Protein AF-A0A2R8VH94-F1 (afdb_monomer_lite)

Secondary structure (DSSP, 8-state):
-HHHHHHHHHHHHHHHSTT-HHHHHHHHHHHHHHHHHHHHHHHH-TTTTS--SS-HHHHHHHHHHHHHHHHHHHHHHHH-SS--HHHHHHHHHHHHHHHHHHHHHHHHHHHTGGGGTT-HHHHHHHHHHHHHHHHHHHHHHHHHHHHTT------TT-----

Structure (mmCIF, N/CA/C/O backbone):
data_AF-A0A2R8VH94-F1
#
_entry.id   AF-A0A2R8VH94-F1
#
loop_
_atom_site.group_PDB
_atom_site.id
_atom_site.type_symbol
_atom_site.label_atom_id
_atom_site.label_alt_id
_atom_site.label_comp_id
_atom_site.label_asym_id
_atom_site.label_entity_id
_atom_site.label_seq_id
_atom_site.pdbx_PDB_ins_code
_atom_site.Cartn_x
_atom_site.Cartn_y
_atom_site.Cartn_z
_atom_site.occupancy
_atom_site.B_iso_or_equiv
_atom_site.auth_seq_id
_atom_site.auth_comp_id
_atom_site.auth_asym_id
_atom_site.auth_atom_id
_atom_site.pdbx_PDB_model_num
ATOM 1 N N . MET A 1 1 ? -1.862 3.699 0.140 1.00 64.31 1 MET A N 1
ATOM 2 C CA . MET A 1 1 ? -2.523 4.429 1.275 1.00 64.31 1 MET A CA 1
ATOM 3 C C . MET A 1 1 ? -3.912 4.938 0.944 1.00 64.31 1 MET A C 1
ATOM 5 O O . MET A 1 1 ? -4.771 4.943 1.822 1.00 64.31 1 MET A O 1
ATOM 9 N N . ILE A 1 2 ? -4.147 5.344 -0.307 1.00 67.62 2 ILE A N 1
ATOM 10 C CA . ILE A 1 2 ? -5.454 5.821 -0.770 1.00 67.62 2 ILE A CA 1
ATOM 11 C C . ILE A 1 2 ? -6.579 4.815 -0.502 1.00 67.62 2 ILE A C 1
ATOM 13 O O . ILE A 1 2 ? -7.648 5.184 -0.037 1.00 67.62 2 ILE A O 1
ATOM 17 N N . HIS A 1 3 ? -6.281 3.528 -0.655 1.00 62.78 3 HIS A N 1
ATOM 18 C CA . HIS A 1 3 ? -7.122 2.383 -0.310 1.00 62.78 3 HIS A CA 1
ATOM 19 C C . HIS A 1 3 ? -7.639 2.403 1.123 1.00 62.78 3 HIS A C 1
ATOM 21 O O . HIS A 1 3 ? -8.842 2.480 1.362 1.00 62.78 3 HIS A O 1
ATOM 27 N N . PHE A 1 4 ? -6.721 2.423 2.088 1.00 62.00 4 PHE A N 1
ATOM 28 C CA . PHE A 1 4 ? -7.064 2.565 3.500 1.00 62.00 4 PHE A CA 1
ATOM 29 C C . PHE A 1 4 ? -7.871 3.846 3.755 1.00 62.00 4 PHE A C 1
ATOM 31 O O . PHE A 1 4 ? -8.809 3.849 4.558 1.00 62.00 4 PHE A O 1
ATOM 38 N N . CYS A 1 5 ? -7.558 4.909 3.007 1.00 67.25 5 CYS A N 1
ATOM 39 C CA . CYS A 1 5 ? -8.254 6.180 3.109 1.00 67.25 5 CYS A CA 1
ATOM 40 C C . CYS A 1 5 ? -9.709 6.124 2.706 1.00 67.25 5 CYS A C 1
ATOM 42 O O . CYS A 1 5 ? -10.565 6.609 3.450 1.00 67.25 5 CYS A O 1
ATOM 44 N N . LEU A 1 6 ? -9.994 5.464 1.593 1.00 65.69 6 LEU A N 1
ATOM 45 C CA . LEU A 1 6 ? -11.350 5.244 1.124 1.00 65.69 6 LEU A CA 1
ATOM 46 C C . LEU A 1 6 ? -12.162 4.434 2.138 1.00 65.69 6 LEU A C 1
ATOM 48 O O . LEU A 1 6 ? -13.246 4.872 2.517 1.00 65.69 6 LEU A O 1
ATOM 52 N N . VAL A 1 7 ? -11.620 3.323 2.654 1.00 64.38 7 VAL A N 1
ATOM 53 C CA . VAL A 1 7 ? -12.341 2.449 3.601 1.00 64.38 7 VAL A CA 1
ATOM 54 C C . VAL A 1 7 ? -12.702 3.182 4.891 1.00 64.38 7 VAL A C 1
ATOM 56 O O . VAL A 1 7 ? -13.846 3.140 5.340 1.00 64.38 7 VAL A O 1
ATOM 59 N N . HIS A 1 8 ? -11.749 3.880 5.502 1.00 65.94 8 HIS A N 1
ATOM 60 C CA . HIS A 1 8 ? -12.011 4.547 6.776 1.00 65.94 8 HIS A CA 1
ATOM 61 C C . HIS A 1 8 ? -12.855 5.812 6.603 1.00 65.94 8 HIS A C 1
ATOM 63 O O . HIS A 1 8 ? -13.680 6.110 7.461 1.00 65.94 8 HIS A O 1
ATOM 69 N N . THR A 1 9 ? -12.656 6.571 5.518 1.00 68.00 9 THR A N 1
ATOM 70 C CA . THR A 1 9 ? -13.481 7.755 5.237 1.00 68.00 9 THR A CA 1
ATOM 71 C C . THR A 1 9 ? -14.922 7.315 5.033 1.00 68.00 9 THR A C 1
ATOM 73 O O . THR A 1 9 ? -15.819 7.906 5.626 1.00 68.00 9 THR A O 1
ATOM 76 N N . ALA A 1 10 ? -15.139 6.206 4.320 1.00 65.62 10 ALA A N 1
ATOM 77 C CA . ALA A 1 10 ? -16.444 5.578 4.186 1.00 65.62 10 ALA A CA 1
ATOM 78 C C . ALA A 1 10 ? -17.029 5.129 5.533 1.00 65.62 10 ALA A C 1
ATOM 80 O O . ALA A 1 10 ? -18.187 5.421 5.822 1.00 65.62 10 ALA A O 1
ATOM 81 N N . TYR A 1 11 ? -16.226 4.490 6.390 1.00 65.25 11 TYR A N 1
ATOM 82 C CA . TYR A 1 11 ? -16.642 4.088 7.738 1.00 65.25 11 TYR A CA 1
ATOM 83 C C . TYR A 1 11 ? -17.006 5.289 8.632 1.00 65.25 11 TYR A C 1
ATOM 85 O O . TYR A 1 11 ? -17.962 5.248 9.403 1.00 65.25 11 TYR A O 1
ATOM 93 N N . ARG A 1 12 ? -16.289 6.409 8.521 1.00 65.88 12 ARG A N 1
ATOM 94 C CA . ARG A 1 12 ? -16.625 7.623 9.275 1.00 65.88 12 ARG A CA 1
ATOM 95 C C . ARG A 1 12 ? -17.828 8.351 8.726 1.00 65.88 12 ARG A C 1
ATOM 97 O O . ARG A 1 12 ? -18.656 8.784 9.516 1.00 65.88 12 ARG A O 1
ATOM 104 N N . LEU A 1 13 ? -17.934 8.470 7.405 1.00 63.94 13 LEU A N 1
ATOM 105 C CA . LEU A 1 13 ? -19.140 8.964 6.747 1.00 63.94 13 LEU A CA 1
ATOM 106 C C . LEU A 1 13 ? -20.344 8.147 7.221 1.00 63.94 13 LEU A C 1
ATOM 108 O O . LEU A 1 13 ? -21.362 8.721 7.576 1.00 63.94 13 LEU A O 1
ATOM 112 N N . HIS A 1 14 ? -20.189 6.828 7.332 1.00 59.53 14 HIS A N 1
ATOM 113 C CA . HIS A 1 14 ? -21.196 5.931 7.886 1.00 59.53 14 HIS A CA 1
ATOM 114 C C . HIS A 1 14 ? -21.530 6.219 9.361 1.00 59.53 14 HIS A C 1
ATOM 116 O O . HIS A 1 14 ? -22.697 6.183 9.730 1.00 59.53 14 HIS A O 1
ATOM 122 N N . CYS A 1 15 ? -20.550 6.543 10.211 1.00 61.25 15 CYS A N 1
ATOM 123 C CA . CYS A 1 15 ? -20.819 6.900 11.610 1.00 61.25 15 CYS A CA 1
ATOM 124 C C . CYS A 1 15 ? -21.376 8.320 11.821 1.00 61.25 15 CYS A C 1
ATOM 126 O O . CYS A 1 15 ? -22.048 8.551 12.822 1.00 61.25 15 CYS A O 1
ATOM 128 N N . TRP A 1 16 ? -21.079 9.273 10.933 1.00 58.44 16 TRP A N 1
ATOM 129 C CA . TRP A 1 16 ? -21.486 10.679 11.073 1.00 58.44 16 TRP A CA 1
ATOM 130 C C . TRP A 1 16 ? -22.775 11.034 10.318 1.00 58.44 16 TRP A C 1
ATOM 132 O O . TRP A 1 16 ? -23.427 12.003 10.699 1.00 58.44 16 TRP A O 1
ATOM 142 N N . LEU A 1 17 ? -23.167 10.289 9.275 1.00 51.12 17 LEU A N 1
ATOM 143 C CA . LEU A 1 17 ? -24.422 10.522 8.548 1.00 51.12 17 LEU A CA 1
ATOM 144 C C . LEU A 1 17 ? -25.536 9.576 9.035 1.00 51.12 17 LEU A C 1
ATOM 146 O O . LEU A 1 17 ? -25.579 8.413 8.621 1.00 51.12 17 LEU A O 1
ATOM 150 N N . PRO A 1 18 ? -26.504 10.056 9.836 1.00 48.88 18 PRO A N 1
ATOM 151 C CA . PRO A 1 18 ? -27.693 9.278 10.142 1.00 48.88 18 PRO A CA 1
ATOM 152 C C . PRO A 1 18 ? -28.552 9.111 8.872 1.00 48.88 18 PRO A C 1
ATOM 154 O O . PRO A 1 18 ? -28.836 10.070 8.158 1.00 48.88 18 PRO A O 1
ATOM 157 N N . ARG A 1 19 ? -29.010 7.876 8.608 1.00 54.97 19 ARG A N 1
ATOM 158 C CA . ARG A 1 19 ? -30.087 7.506 7.654 1.00 54.97 19 ARG A CA 1
ATOM 159 C C . ARG A 1 19 ? -29.822 7.500 6.133 1.00 54.97 19 ARG A C 1
ATOM 161 O O . ARG A 1 19 ? -30.753 7.217 5.384 1.00 54.97 19 ARG A O 1
ATOM 168 N N . SER A 1 20 ? -28.579 7.643 5.659 1.00 53.53 20 SER A N 1
ATOM 169 C CA . SER A 1 20 ? -28.213 7.481 4.229 1.00 53.53 20 SER A CA 1
ATOM 170 C C . SER A 1 20 ? -27.228 6.317 3.973 1.00 53.53 20 SER A C 1
ATOM 172 O O . SER A 1 20 ? -26.268 6.439 3.207 1.00 53.53 20 SER A O 1
ATOM 174 N N . HIS A 1 21 ? -27.460 5.158 4.600 1.00 57.91 21 HIS A N 1
ATOM 175 C CA . HIS A 1 21 ? -26.598 3.972 4.465 1.00 57.91 21 HIS A CA 1
ATOM 176 C C . HIS A 1 21 ? -26.339 3.574 3.003 1.00 57.91 21 HIS A C 1
ATOM 178 O O . HIS A 1 21 ? -25.209 3.287 2.629 1.00 57.91 21 HIS A O 1
ATOM 184 N N . ARG A 1 22 ? -27.364 3.628 2.142 1.00 62.59 22 ARG A N 1
ATOM 185 C CA . ARG A 1 22 ? -27.240 3.156 0.756 1.00 62.59 22 ARG A CA 1
ATOM 186 C C . ARG A 1 22 ? -26.410 4.081 -0.137 1.00 62.59 22 ARG A C 1
ATOM 188 O O . ARG A 1 22 ? -2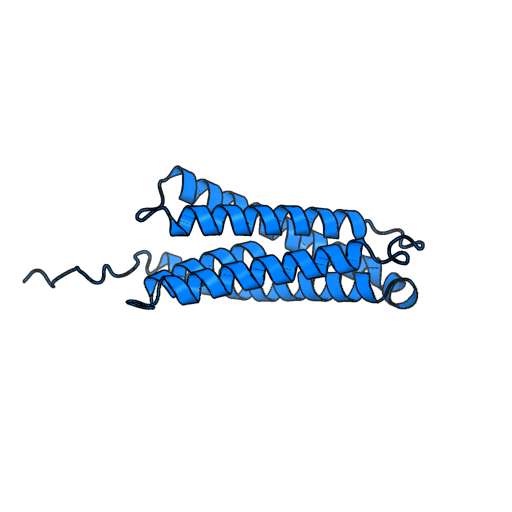5.583 3.585 -0.888 1.00 62.59 22 ARG A O 1
ATOM 195 N N . LEU A 1 23 ? -26.573 5.405 -0.052 1.00 66.56 23 LEU A N 1
ATOM 196 C CA . LEU A 1 23 ? -25.881 6.320 -0.975 1.00 66.56 23 LEU A CA 1
ATOM 197 C C . LEU A 1 23 ? -24.383 6.423 -0.692 1.00 66.56 23 LEU A C 1
ATOM 199 O O . LEU A 1 23 ? -23.595 6.429 -1.633 1.00 66.56 23 LEU A O 1
ATOM 203 N N . SER A 1 24 ? -23.980 6.455 0.583 1.00 66.50 24 SER A N 1
ATOM 204 C CA . SER A 1 24 ? -22.554 6.477 0.937 1.00 66.50 24 SER A CA 1
ATOM 205 C C . SER A 1 24 ? -21.877 5.172 0.510 1.00 66.50 24 SER A C 1
ATOM 207 O O . SER A 1 24 ? -20.812 5.189 -0.105 1.00 66.50 24 SER A O 1
ATOM 209 N N . GLN A 1 25 ? -22.550 4.035 0.733 1.00 72.88 25 GLN A N 1
ATOM 210 C CA . GLN A 1 25 ? -22.029 2.729 0.341 1.00 72.88 25 GLN A CA 1
ATOM 211 C C . GLN A 1 25 ? -21.902 2.563 -1.168 1.00 72.88 25 GLN A C 1
ATOM 213 O O . GLN A 1 25 ? -20.852 2.145 -1.656 1.00 72.88 25 GLN A O 1
ATOM 218 N N . VAL A 1 26 ? -22.945 2.943 -1.906 1.00 77.56 26 VAL A N 1
ATOM 219 C CA . VAL A 1 26 ? -22.937 2.918 -3.370 1.00 77.56 26 VAL A CA 1
ATOM 220 C C . VAL A 1 26 ? -21.858 3.852 -3.909 1.00 77.56 26 VAL A C 1
ATOM 222 O O . VAL A 1 26 ? -21.115 3.445 -4.790 1.00 77.56 26 VAL A O 1
ATOM 225 N N . THR A 1 27 ? -21.696 5.054 -3.349 1.00 76.38 27 THR A N 1
ATOM 226 C CA . THR A 1 27 ? -20.651 5.996 -3.785 1.00 76.38 27 THR A CA 1
ATOM 227 C C . THR A 1 27 ? -19.249 5.407 -3.634 1.00 76.38 27 THR A C 1
ATOM 229 O O . THR A 1 27 ? -18.452 5.476 -4.564 1.00 76.38 27 THR A O 1
ATOM 232 N N . VAL A 1 28 ? -18.943 4.790 -2.491 1.00 75.44 28 VAL A N 1
ATOM 233 C CA . VAL A 1 28 ? -17.611 4.216 -2.227 1.00 75.44 28 VAL A CA 1
ATOM 234 C C . VAL A 1 28 ? -17.359 2.985 -3.094 1.00 75.44 28 VAL A C 1
ATOM 236 O O . VAL A 1 28 ? -16.265 2.828 -3.637 1.00 75.44 28 VAL A O 1
ATOM 239 N N . LEU A 1 29 ? -18.380 2.146 -3.284 1.00 81.81 29 LEU A N 1
ATOM 240 C CA . LEU A 1 29 ? -18.314 0.994 -4.178 1.00 81.81 29 LEU A CA 1
ATOM 241 C C . LEU A 1 29 ? -18.095 1.430 -5.633 1.00 81.81 29 LEU A C 1
ATOM 243 O O . LEU A 1 29 ? -17.203 0.906 -6.295 1.00 81.81 29 LEU A O 1
ATOM 247 N N . LEU A 1 30 ? -18.855 2.419 -6.112 1.00 85.25 30 LEU A N 1
ATOM 248 C CA . LEU A 1 30 ? -18.703 2.987 -7.452 1.00 85.25 30 LEU A CA 1
ATOM 249 C C . LEU A 1 30 ? -17.317 3.598 -7.645 1.00 85.25 30 LEU A C 1
ATOM 251 O O . LEU A 1 30 ? -16.706 3.368 -8.683 1.00 85.25 30 LEU A O 1
ATOM 255 N N . LEU A 1 31 ? -16.794 4.309 -6.644 1.00 81.81 31 LEU A N 1
ATOM 256 C CA . LEU A 1 31 ? -15.454 4.892 -6.689 1.00 81.81 31 LEU A CA 1
ATOM 257 C C . LEU A 1 31 ? -14.356 3.816 -6.729 1.00 81.81 31 LEU A C 1
ATOM 259 O O . LEU A 1 31 ? -13.363 3.951 -7.446 1.00 81.81 31 LEU A O 1
ATOM 263 N N . GLY A 1 32 ? -14.523 2.720 -5.986 1.00 81.62 32 GLY A N 1
ATOM 264 C CA . GLY A 1 32 ? -13.602 1.586 -6.046 1.00 81.62 32 GLY A CA 1
ATOM 265 C C . GLY A 1 32 ? -13.657 0.863 -7.396 1.00 81.62 32 GLY A C 1
ATOM 266 O O . GLY A 1 32 ? -12.610 0.580 -7.978 1.00 81.62 32 GLY A O 1
ATOM 267 N N . ILE A 1 33 ? -14.857 0.640 -7.945 1.00 84.94 33 ILE A N 1
ATOM 268 C CA . ILE A 1 33 ? -15.049 0.045 -9.279 1.00 84.94 33 ILE A CA 1
ATOM 269 C C . ILE A 1 33 ? -14.481 0.955 -10.374 1.00 84.94 33 ILE A C 1
ATOM 271 O O . ILE A 1 33 ? -13.814 0.464 -11.286 1.00 84.94 33 ILE A O 1
ATOM 275 N N . SER A 1 34 ? -14.695 2.272 -10.297 1.00 84.75 34 SER A N 1
ATOM 276 C CA . SER A 1 34 ? -14.153 3.220 -11.277 1.00 84.75 34 SER A CA 1
ATOM 277 C C . SER A 1 34 ? -12.628 3.247 -11.234 1.00 84.75 34 SER A C 1
ATOM 279 O O . SER A 1 34 ? -11.987 3.246 -12.282 1.00 84.75 34 SER A O 1
ATOM 281 N N . THR A 1 35 ? -12.045 3.197 -10.033 1.00 82.06 35 THR A N 1
ATOM 282 C CA . THR A 1 35 ? -10.590 3.111 -9.840 1.00 82.06 35 THR A CA 1
ATOM 283 C C . THR A 1 35 ? -10.034 1.822 -10.444 1.00 82.06 35 THR A C 1
ATOM 285 O O . THR A 1 35 ? -9.066 1.866 -11.200 1.00 82.06 35 THR A O 1
ATOM 288 N N . LEU A 1 36 ? -10.682 0.683 -10.186 1.00 85.69 36 LEU A N 1
ATOM 289 C CA . LEU A 1 36 ? -10.290 -0.609 -10.748 1.00 85.69 36 LEU A CA 1
ATOM 290 C C . LEU A 1 36 ? -10.404 -0.617 -12.283 1.00 85.69 36 LEU A C 1
ATOM 292 O O . LEU A 1 36 ? -9.488 -1.055 -12.973 1.00 85.69 36 LEU A O 1
ATOM 296 N N . THR A 1 37 ? -11.495 -0.072 -12.827 1.00 83.62 37 THR A N 1
ATOM 297 C CA . THR A 1 37 ? -11.717 0.049 -14.278 1.00 83.62 37 THR A CA 1
ATOM 298 C C . THR A 1 37 ? -10.638 0.909 -14.932 1.00 83.62 37 THR A C 1
ATOM 300 O O . THR A 1 37 ? -10.102 0.530 -15.971 1.00 83.62 37 THR A O 1
ATOM 303 N N . LEU A 1 38 ? -10.267 2.032 -14.310 1.00 84.50 38 LEU A N 1
ATOM 304 C CA . LEU A 1 38 ? -9.191 2.896 -14.795 1.00 84.50 38 LEU A CA 1
ATOM 305 C C . LEU A 1 38 ? -7.840 2.167 -14.798 1.00 84.50 38 LEU A C 1
ATOM 307 O O . LEU A 1 38 ? -7.106 2.236 -15.783 1.00 84.50 38 LEU A O 1
ATOM 311 N N . GLN A 1 39 ? -7.532 1.419 -13.735 1.00 84.56 39 GLN A N 1
ATOM 312 C CA . GLN A 1 39 ? -6.317 0.603 -13.669 1.00 84.56 39 GLN A CA 1
ATOM 313 C C . GLN A 1 39 ? -6.304 -0.467 -14.775 1.00 84.56 39 GLN A C 1
ATOM 315 O O . GLN A 1 39 ? -5.288 -0.625 -15.452 1.00 84.56 39 GLN A O 1
ATOM 320 N N . PHE A 1 40 ? -7.422 -1.167 -15.010 1.00 84.12 40 PHE A N 1
ATOM 321 C CA . 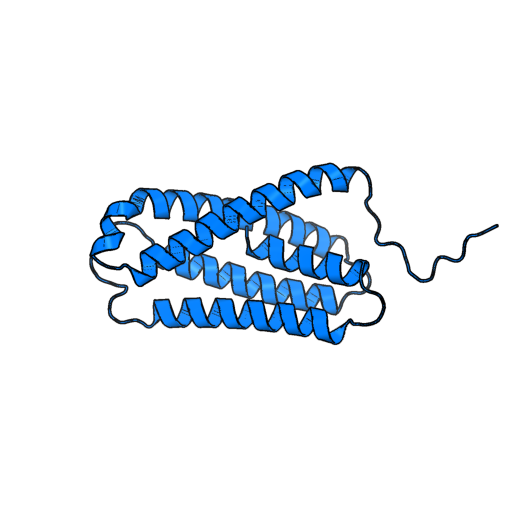PHE A 1 40 ? -7.535 -2.160 -16.089 1.00 84.12 40 PHE A CA 1
ATOM 322 C C . PHE A 1 40 ? -7.405 -1.530 -17.472 1.00 84.12 40 PHE A C 1
ATOM 324 O O . PHE A 1 40 ? -6.737 -2.091 -18.337 1.00 84.12 40 PHE A O 1
ATOM 331 N N . TYR A 1 41 ? -7.999 -0.358 -17.682 1.00 83.75 41 TYR A N 1
ATOM 332 C CA . TYR A 1 41 ? -7.881 0.378 -18.936 1.00 83.75 41 TYR A CA 1
ATOM 333 C C . TYR A 1 41 ? -6.418 0.713 -19.258 1.00 83.75 41 TYR A C 1
ATOM 335 O O . TYR A 1 41 ? -5.963 0.496 -20.383 1.00 83.75 41 TYR A O 1
ATOM 343 N N . VAL A 1 42 ? -5.657 1.178 -18.262 1.00 80.50 42 VAL A N 1
ATOM 344 C CA . VAL A 1 42 ? -4.223 1.458 -18.424 1.00 80.50 42 VAL A CA 1
ATOM 345 C C . VAL A 1 42 ? -3.414 0.172 -18.613 1.00 80.50 42 VAL A C 1
ATOM 347 O O . VAL A 1 42 ? -2.492 0.156 -19.428 1.00 80.50 42 VAL A O 1
ATOM 350 N N . LEU A 1 43 ? -3.788 -0.925 -17.948 1.00 79.56 43 LEU A N 1
ATOM 351 C CA . LEU A 1 43 ? -3.144 -2.230 -18.127 1.00 79.56 43 LEU A CA 1
ATOM 352 C C . LEU A 1 43 ? -3.333 -2.783 -19.552 1.00 79.56 43 LEU A C 1
ATOM 354 O O . LEU A 1 43 ? -2.383 -3.280 -20.152 1.00 79.56 43 LEU A O 1
ATOM 358 N N . LEU A 1 44 ? -4.543 -2.660 -20.108 1.00 78.12 44 LEU A N 1
ATOM 359 C CA . LEU A 1 44 ? -4.917 -3.166 -21.435 1.00 78.12 44 LEU A CA 1
ATOM 360 C C . LEU A 1 44 ? -4.373 -2.316 -22.592 1.00 78.12 44 LEU A C 1
ATOM 362 O O . LEU A 1 44 ? -4.448 -2.729 -23.752 1.00 78.12 44 LEU A O 1
ATOM 366 N N . ARG A 1 45 ? -3.823 -1.125 -22.321 1.00 76.12 45 ARG A N 1
ATOM 367 C CA . ARG A 1 45 ? -3.223 -0.290 -23.365 1.00 76.12 45 ARG A CA 1
ATOM 368 C C . ARG A 1 45 ? -1.977 -0.988 -23.933 1.00 76.12 45 ARG A C 1
ATOM 370 O O . ARG A 1 45 ? -1.004 -1.175 -23.207 1.00 76.12 45 ARG A O 1
ATOM 377 N N . PRO A 1 46 ? -1.910 -1.242 -25.255 1.00 62.59 46 PRO A N 1
ATOM 378 C CA . PRO A 1 46 ? -0.805 -1.978 -25.885 1.00 62.59 46 PRO A CA 1
ATOM 379 C C . PRO A 1 46 ? 0.550 -1.249 -25.841 1.00 62.59 46 PRO A C 1
ATOM 381 O O . PRO A 1 46 ? 1.564 -1.798 -26.260 1.00 62.59 46 PRO A O 1
ATOM 384 N N . ARG A 1 47 ? 0.588 -0.000 -25.353 1.00 61.59 47 ARG A N 1
ATOM 385 C CA . ARG A 1 47 ? 1.822 0.776 -25.170 1.00 61.59 47 ARG A CA 1
ATOM 386 C C . ARG A 1 47 ? 2.436 0.666 -23.773 1.00 61.59 47 ARG A C 1
ATOM 388 O O . ARG A 1 47 ? 3.512 1.218 -23.580 1.00 61.59 47 ARG A O 1
ATOM 395 N N . SER A 1 48 ? 1.812 -0.043 -22.831 1.00 56.47 48 SER A N 1
ATOM 396 C CA . SER A 1 48 ? 2.312 -0.160 -21.452 1.00 56.47 48 SER A CA 1
ATOM 397 C C . SER A 1 48 ? 3.637 -0.932 -21.327 1.00 56.47 48 SER A C 1
ATOM 399 O O . SER A 1 48 ? 4.307 -0.818 -20.308 1.00 56.47 48 SER A O 1
ATOM 401 N N . SER A 1 49 ? 4.054 -1.672 -22.362 1.00 53.22 49 SER A N 1
ATOM 402 C CA . SER A 1 49 ? 5.242 -2.539 -22.340 1.00 53.22 49 SER A CA 1
ATOM 403 C C . SER A 1 49 ? 6.520 -1.929 -22.933 1.00 53.22 49 SER A C 1
ATOM 405 O O . SER A 1 49 ? 7.552 -2.600 -22.974 1.00 53.22 49 SER A O 1
ATOM 407 N N . ARG A 1 50 ? 6.506 -0.676 -23.413 1.00 57.53 50 ARG A N 1
ATOM 408 C CA . ARG A 1 50 ? 7.706 -0.068 -24.018 1.00 57.53 50 ARG A CA 1
ATOM 409 C C . ARG A 1 50 ? 8.695 0.417 -22.950 1.00 57.53 50 ARG A C 1
ATOM 411 O O . ARG A 1 50 ? 8.498 1.479 -22.378 1.00 57.53 50 ARG A O 1
ATOM 418 N N . PHE A 1 51 ? 9.763 -0.368 -22.755 1.00 57.34 51 PHE A N 1
ATOM 419 C CA . PHE A 1 51 ? 11.079 -0.023 -22.181 1.00 57.34 51 PHE A CA 1
ATOM 420 C C . PHE A 1 51 ? 11.083 1.073 -21.100 1.00 57.34 51 PHE A C 1
ATOM 422 O O . PHE A 1 51 ? 11.734 2.105 -21.240 1.00 57.34 51 PHE A O 1
ATOM 429 N N . CYS A 1 52 ? 10.379 0.827 -20.000 1.00 67.50 52 CYS A N 1
ATOM 430 C CA . CYS A 1 52 ? 10.657 1.478 -18.726 1.00 67.50 52 CYS A CA 1
ATOM 431 C C . CYS A 1 52 ? 11.377 0.424 -17.872 1.00 67.50 52 CYS A C 1
ATOM 433 O O . CYS A 1 52 ? 10.836 -0.662 -17.666 1.00 67.50 52 CYS A O 1
ATOM 435 N N . SER A 1 53 ? 12.617 0.686 -17.449 1.00 65.81 53 SER A N 1
ATOM 436 C CA . SER A 1 53 ? 13.415 -0.266 -16.650 1.00 65.81 53 SER A CA 1
ATOM 437 C C . SER A 1 53 ? 12.805 -0.518 -15.266 1.00 65.81 53 SER A C 1
ATOM 439 O O . SER A 1 53 ? 13.152 -1.481 -14.584 1.00 65.81 53 SER A O 1
ATOM 441 N N . GLN A 1 54 ? 11.906 0.363 -14.835 1.00 69.50 54 GLN A N 1
ATOM 442 C CA . GLN A 1 54 ? 11.252 0.336 -13.543 1.00 69.50 54 GLN A CA 1
ATOM 443 C C . GLN A 1 54 ? 10.021 -0.587 -13.582 1.00 69.50 54 GLN A C 1
ATOM 445 O O . GLN A 1 54 ? 9.254 -0.568 -14.549 1.00 69.50 54 GLN A O 1
ATOM 450 N N . PRO A 1 55 ? 9.756 -1.351 -12.508 1.00 78.38 55 PRO A N 1
ATOM 451 C CA . PRO A 1 55 ? 8.618 -2.265 -12.413 1.00 78.38 55 PRO A CA 1
ATOM 452 C C . PRO A 1 55 ? 7.276 -1.531 -12.182 1.00 78.38 55 PRO A C 1
ATOM 454 O O . PRO A 1 55 ? 6.503 -1.895 -11.296 1.00 78.38 55 PRO A O 1
ATOM 457 N N . LEU A 1 56 ? 6.962 -0.507 -12.990 1.00 75.31 56 LEU A N 1
ATOM 458 C CA . LEU A 1 56 ? 5.703 0.252 -12.919 1.00 75.31 56 LEU A CA 1
ATOM 459 C C . LEU A 1 56 ? 4.482 -0.647 -13.139 1.00 75.31 56 LEU A C 1
ATOM 461 O O . LEU A 1 56 ? 3.456 -0.470 -12.487 1.00 75.31 56 LEU A O 1
ATOM 465 N N . LEU A 1 57 ? 4.607 -1.650 -14.012 1.00 76.88 57 LEU A N 1
ATOM 466 C CA . LEU A 1 57 ? 3.552 -2.632 -14.248 1.00 76.88 57 LEU A CA 1
ATOM 467 C C . LEU A 1 57 ? 3.269 -3.471 -12.994 1.00 76.88 57 LEU A C 1
ATOM 469 O O . LEU A 1 57 ? 2.111 -3.666 -12.635 1.00 76.88 57 LEU A O 1
ATOM 473 N N . ALA A 1 58 ? 4.315 -3.932 -12.301 1.00 80.44 58 ALA A N 1
ATOM 474 C CA . ALA A 1 58 ? 4.158 -4.703 -11.069 1.00 80.44 58 ALA A CA 1
ATOM 475 C C . ALA A 1 58 ? 3.544 -3.848 -9.952 1.00 80.44 58 ALA A C 1
ATOM 477 O O . ALA A 1 58 ? 2.695 -4.332 -9.208 1.00 80.44 58 ALA A O 1
ATOM 478 N N . ASN A 1 59 ? 3.910 -2.564 -9.884 1.00 82.12 59 ASN A N 1
ATOM 479 C CA . ASN A 1 59 ? 3.288 -1.611 -8.970 1.00 82.12 59 ASN A CA 1
ATOM 480 C C . ASN A 1 59 ? 1.794 -1.415 -9.274 1.00 82.12 59 ASN A C 1
ATOM 482 O O . ASN A 1 59 ? 0.975 -1.445 -8.360 1.00 82.12 59 ASN A O 1
ATOM 486 N N . LEU A 1 60 ? 1.421 -1.291 -10.555 1.00 82.44 60 LEU A N 1
ATOM 487 C CA . LEU A 1 60 ? 0.020 -1.193 -10.973 1.00 82.44 60 LEU A CA 1
ATOM 488 C C . LEU A 1 60 ? -0.777 -2.443 -10.581 1.00 82.44 60 LEU A C 1
ATOM 490 O O . LEU A 1 60 ? -1.860 -2.323 -10.011 1.00 82.44 60 LEU A O 1
ATOM 494 N N . VAL A 1 61 ? -0.231 -3.634 -10.842 1.00 84.56 61 VAL A N 1
ATOM 495 C CA . VAL A 1 61 ? -0.850 -4.911 -10.450 1.00 84.56 61 VAL A CA 1
ATOM 496 C C . VAL A 1 61 ? -0.985 -5.005 -8.928 1.00 84.56 61 VAL A C 1
ATOM 498 O O . VAL A 1 61 ? -2.043 -5.385 -8.431 1.00 84.56 61 VAL A O 1
ATOM 501 N N . GLY A 1 62 ? 0.038 -4.596 -8.174 1.00 84.75 62 GLY A N 1
ATOM 502 C CA . GLY A 1 62 ? -0.040 -4.488 -6.718 1.00 84.75 62 GLY A CA 1
ATOM 503 C C . GLY A 1 62 ? -1.188 -3.575 -6.285 1.00 84.75 62 GLY A C 1
ATOM 504 O O . GLY A 1 62 ? -2.043 -3.984 -5.501 1.00 84.75 62 GLY A O 1
ATOM 505 N N . SER A 1 63 ? -1.284 -2.381 -6.871 1.00 84.75 63 SER A N 1
ATOM 506 C CA . SER A 1 63 ? -2.354 -1.426 -6.574 1.00 84.75 63 SER A CA 1
ATOM 507 C C . SER A 1 63 ? -3.751 -1.968 -6.917 1.00 84.75 63 SER A C 1
ATOM 509 O O . SER A 1 63 ? -4.707 -1.729 -6.172 1.00 84.75 63 SER A O 1
ATOM 511 N N . MET A 1 64 ? -3.891 -2.778 -7.975 1.00 84.75 64 MET A N 1
ATOM 512 C CA . MET A 1 64 ? -5.134 -3.509 -8.269 1.00 84.75 64 MET A CA 1
ATOM 513 C C . MET A 1 64 ? -5.502 -4.480 -7.150 1.00 84.75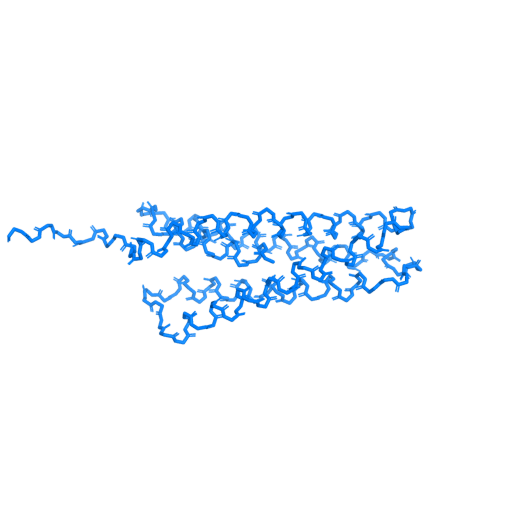 64 MET A C 1
ATOM 515 O O . MET A 1 64 ? -6.649 -4.481 -6.697 1.00 84.75 64 MET A O 1
ATOM 519 N N . VAL A 1 65 ? -4.540 -5.265 -6.653 1.00 88.38 65 VAL A N 1
ATOM 520 C CA . VAL A 1 65 ? -4.763 -6.190 -5.529 1.00 88.38 65 VAL A CA 1
ATOM 521 C C . VAL A 1 65 ? -5.227 -5.424 -4.289 1.00 88.38 65 VAL A C 1
ATOM 523 O O . VAL A 1 65 ? -6.233 -5.792 -3.682 1.00 88.38 65 VAL A O 1
ATOM 526 N N . PHE A 1 66 ? -4.576 -4.308 -3.949 1.00 86.44 66 PHE A N 1
ATOM 527 C CA . PHE A 1 66 ? -5.010 -3.451 -2.840 1.00 86.44 66 PHE A CA 1
ATOM 528 C C . PHE A 1 66 ? -6.405 -2.852 -3.068 1.00 86.44 66 PHE A C 1
ATOM 530 O O . PHE A 1 66 ? -7.194 -2.765 -2.125 1.00 86.44 66 PHE A O 1
ATOM 537 N N . THR A 1 67 ? -6.761 -2.500 -4.306 1.00 83.56 67 THR A N 1
ATOM 538 C CA . THR A 1 67 ? -8.106 -2.011 -4.665 1.00 83.56 67 THR A CA 1
ATOM 539 C C . THR A 1 67 ? -9.171 -3.086 -4.455 1.00 83.56 67 THR A C 1
ATOM 541 O O . THR A 1 67 ? -10.215 -2.811 -3.865 1.00 83.56 67 THR A O 1
ATOM 544 N N . LEU A 1 68 ? -8.898 -4.329 -4.852 1.00 85.56 68 LEU A N 1
ATOM 545 C CA . LEU A 1 68 ? -9.804 -5.457 -4.623 1.00 85.56 68 LEU A CA 1
ATOM 546 C C . LEU A 1 68 ? -9.968 -5.762 -3.129 1.00 85.56 68 LEU A C 1
ATOM 548 O O . LEU A 1 68 ? -11.092 -5.926 -2.654 1.00 85.56 68 LEU A O 1
ATOM 552 N N . LEU A 1 69 ? -8.870 -5.764 -2.369 1.00 86.38 69 LEU A N 1
ATOM 553 C CA . LEU A 1 69 ? -8.909 -5.946 -0.915 1.00 86.38 69 LEU A CA 1
ATOM 554 C C . LEU A 1 69 ? -9.683 -4.819 -0.217 1.00 86.38 69 LEU A C 1
ATOM 556 O O . LEU A 1 69 ? -10.461 -5.086 0.694 1.00 86.38 69 LEU A O 1
ATOM 560 N N . THR A 1 70 ? -9.529 -3.575 -0.679 1.00 82.38 70 THR A N 1
ATOM 561 C CA . THR A 1 70 ? -10.300 -2.408 -0.210 1.00 82.38 70 THR A CA 1
ATOM 562 C C . THR A 1 70 ? -11.790 -2.629 -0.399 1.00 82.38 70 THR A C 1
ATOM 564 O O . THR A 1 70 ? -12.555 -2.445 0.542 1.00 82.38 70 THR A O 1
ATOM 567 N N . LEU A 1 71 ? -12.202 -3.040 -1.601 1.00 84.31 71 LEU A N 1
ATOM 568 C CA . LEU A 1 71 ? -13.601 -3.316 -1.916 1.00 84.31 71 LEU A CA 1
ATOM 569 C C . LEU A 1 71 ? -14.154 -4.448 -1.042 1.00 84.31 71 LEU A C 1
ATOM 571 O O . LEU A 1 71 ? -15.237 -4.307 -0.480 1.00 84.31 71 LEU A O 1
ATOM 575 N N . GLY A 1 72 ? -13.395 -5.532 -0.865 1.00 84.31 72 GLY A N 1
ATOM 576 C CA . GLY A 1 72 ? -13.782 -6.649 -0.000 1.00 84.31 72 GLY A CA 1
ATOM 577 C C . GLY A 1 72 ? -13.930 -6.241 1.469 1.00 84.31 72 GLY A C 1
ATOM 578 O O . GLY A 1 72 ? -14.958 -6.519 2.084 1.00 84.31 72 GLY A O 1
ATOM 579 N N . LEU A 1 73 ? -12.945 -5.526 2.022 1.00 83.31 73 LEU A N 1
ATOM 580 C CA . LEU A 1 73 ? -12.989 -5.003 3.394 1.00 83.31 73 LEU A CA 1
ATOM 581 C C . LEU A 1 73 ? -14.115 -3.987 3.584 1.00 83.31 73 LEU A C 1
ATOM 583 O O . LEU A 1 73 ? -14.757 -3.975 4.632 1.00 83.31 73 LEU A O 1
ATOM 587 N N . PHE A 1 74 ? -14.375 -3.160 2.574 1.00 81.31 74 PHE A N 1
ATOM 588 C CA . PHE A 1 74 ? -15.484 -2.220 2.581 1.00 81.31 74 PHE A CA 1
ATOM 589 C C . PHE A 1 74 ? -16.824 -2.956 2.667 1.00 81.31 74 PHE A C 1
ATOM 591 O O . PHE A 1 74 ? -17.607 -2.684 3.574 1.00 81.31 74 PHE A O 1
ATOM 598 N N . VAL A 1 75 ? -17.058 -3.944 1.798 1.00 80.75 75 VAL A N 1
ATOM 599 C CA . VAL A 1 75 ? -18.274 -4.769 1.841 1.00 80.75 75 VAL A CA 1
ATOM 600 C C . VAL A 1 75 ? -18.405 -5.471 3.195 1.00 80.75 75 VAL A C 1
ATOM 602 O O . VAL A 1 75 ? -19.470 -5.403 3.804 1.00 80.75 75 VAL A O 1
ATOM 605 N N . LEU A 1 76 ? -17.330 -6.058 3.726 1.00 81.19 76 LEU A N 1
ATOM 606 C CA . LEU A 1 76 ? -17.343 -6.680 5.056 1.00 81.19 76 LEU A CA 1
ATOM 607 C C . LEU A 1 76 ? -17.755 -5.688 6.150 1.00 81.19 76 LEU A C 1
ATOM 609 O O . LEU A 1 76 ? -18.652 -5.987 6.933 1.00 81.19 76 LEU A O 1
ATOM 613 N N . LEU A 1 77 ? -17.171 -4.487 6.162 1.00 76.88 77 LEU A N 1
ATOM 614 C CA . LEU A 1 77 ? -17.518 -3.444 7.130 1.00 76.88 77 LEU A CA 1
ATOM 615 C C . LEU A 1 77 ? -18.975 -2.999 7.029 1.00 76.88 77 LEU A C 1
ATOM 617 O O . LEU A 1 77 ? -19.585 -2.709 8.050 1.00 76.88 77 LEU A O 1
ATOM 621 N N . THR A 1 78 ? -19.540 -2.960 5.821 1.00 74.31 78 THR A N 1
ATOM 622 C CA . THR A 1 78 ? -20.952 -2.596 5.629 1.00 74.31 78 THR A CA 1
ATOM 623 C C . THR A 1 78 ? -21.937 -3.654 6.115 1.00 74.31 78 THR A C 1
ATOM 625 O O . THR A 1 78 ? -23.094 -3.320 6.359 1.00 74.31 78 THR A O 1
ATOM 628 N N . GLN A 1 79 ? -21.494 -4.908 6.242 1.00 75.19 79 GLN A N 1
ATOM 629 C CA . GLN A 1 79 ? -22.309 -6.034 6.708 1.00 75.19 79 GLN A CA 1
ATOM 630 C C . GLN A 1 79 ? -22.165 -6.265 8.220 1.00 75.19 79 GLN A C 1
ATOM 632 O O . GLN A 1 79 ? -23.056 -6.830 8.848 1.00 75.19 79 GLN A O 1
ATOM 637 N N . THR A 1 80 ? -21.049 -5.845 8.824 1.00 71.50 80 THR A N 1
ATOM 638 C CA . THR A 1 80 ? -20.808 -6.008 10.262 1.00 71.50 80 THR A CA 1
ATOM 639 C C . THR A 1 80 ? -21.231 -4.762 11.035 1.00 71.50 80 THR A C 1
ATOM 641 O O . THR A 1 80 ? -20.566 -3.734 10.943 1.00 71.50 80 THR A O 1
ATOM 644 N N . GLU A 1 81 ? -22.272 -4.853 11.867 1.00 65.50 81 GLU A N 1
ATOM 645 C CA . GLU A 1 81 ? -22.654 -3.733 12.748 1.00 65.50 81 GLU A CA 1
ATOM 646 C C . GLU A 1 81 ? -21.586 -3.412 13.801 1.00 65.50 81 GLU A C 1
ATOM 648 O O . GLU A 1 81 ? -21.393 -2.259 14.188 1.00 65.50 81 GLU A O 1
ATOM 653 N N . LEU A 1 82 ? -20.861 -4.435 14.257 1.00 67.06 82 LEU A N 1
ATOM 654 C CA . LEU A 1 82 ? -19.773 -4.293 15.210 1.00 67.06 82 LEU A CA 1
ATOM 655 C C . LEU A 1 82 ? -18.537 -4.984 14.647 1.00 67.06 82 LEU A C 1
ATOM 657 O O . LEU A 1 82 ? -18.518 -6.204 14.515 1.00 67.06 82 LEU A O 1
ATOM 661 N N . ALA A 1 83 ? -17.506 -4.204 14.312 1.00 68.69 83 ALA A N 1
ATOM 662 C CA . ALA A 1 83 ? -16.265 -4.746 13.769 1.00 68.69 83 ALA A CA 1
ATOM 663 C C . ALA A 1 83 ? -15.603 -5.682 14.803 1.00 68.69 83 ALA A C 1
ATOM 665 O O . ALA A 1 83 ? -15.105 -5.174 15.823 1.00 68.69 83 ALA A O 1
ATOM 666 N N . PRO A 1 84 ? -15.579 -7.015 14.573 1.00 80.50 84 PRO A N 1
ATOM 667 C CA . PRO A 1 84 ? -14.951 -7.952 15.498 1.00 80.50 84 PRO A CA 1
ATOM 668 C C . PRO A 1 84 ? -13.459 -7.635 15.625 1.00 80.50 84 PRO A C 1
ATOM 670 O O . PRO A 1 84 ? -12.871 -7.012 14.737 1.00 80.50 84 PRO A O 1
ATOM 673 N N . LEU A 1 85 ? -12.820 -8.082 16.711 1.00 80.50 85 LEU A N 1
ATOM 674 C CA . LEU A 1 85 ? -11.387 -7.846 16.935 1.00 80.50 85 LEU A CA 1
ATOM 675 C C . LEU A 1 85 ? -10.547 -8.258 15.713 1.00 80.50 85 LEU A C 1
ATOM 677 O O . LEU A 1 85 ? -9.661 -7.514 15.309 1.00 80.50 85 LEU A O 1
ATOM 681 N N . ALA A 1 86 ? -10.911 -9.373 15.070 1.00 82.75 86 ALA A N 1
ATOM 682 C CA . ALA A 1 86 ? -10.296 -9.855 13.835 1.00 82.75 86 ALA A CA 1
ATOM 683 C C . ALA A 1 86 ? -10.405 -8.868 12.654 1.00 82.75 86 ALA A C 1
ATOM 685 O O . ALA A 1 86 ? -9.467 -8.725 11.877 1.00 82.75 86 ALA A O 1
ATOM 686 N N . LEU A 1 87 ? -11.525 -8.151 12.512 1.00 81.50 87 LEU A N 1
ATOM 687 C CA . LEU A 1 87 ? -11.678 -7.146 11.456 1.00 81.50 87 LEU A CA 1
ATOM 688 C C . LEU A 1 87 ? -10.853 -5.894 11.768 1.00 81.50 87 LEU A C 1
ATOM 690 O O . LEU A 1 87 ? -10.261 -5.303 10.871 1.00 81.50 87 LEU A O 1
ATOM 694 N N . ARG A 1 88 ? -10.756 -5.510 13.046 1.00 77.19 88 ARG A N 1
ATOM 695 C CA . ARG A 1 88 ? -9.904 -4.389 13.471 1.00 77.19 88 ARG A CA 1
ATOM 696 C C . ARG A 1 88 ? -8.426 -4.676 13.221 1.00 77.19 88 ARG A C 1
ATOM 698 O O . ARG A 1 88 ? -7.723 -3.802 12.719 1.00 77.19 88 ARG A O 1
ATOM 705 N N . THR A 1 89 ? -7.961 -5.886 13.531 1.00 80.62 89 THR A N 1
ATOM 706 C CA . THR A 1 89 ? -6.580 -6.294 13.238 1.00 80.62 89 THR A CA 1
ATOM 707 C C . THR A 1 89 ? -6.338 -6.366 11.735 1.00 80.62 89 THR A C 1
ATOM 709 O O . THR A 1 89 ? -5.334 -5.832 11.271 1.00 80.62 89 THR A O 1
ATOM 712 N N . ALA A 1 90 ? -7.278 -6.915 10.958 1.00 83.06 90 ALA A N 1
ATOM 713 C CA . ALA A 1 90 ? -7.192 -6.925 9.499 1.00 83.06 90 ALA A CA 1
ATOM 714 C C . ALA A 1 90 ? -7.094 -5.506 8.916 1.00 83.06 90 ALA A C 1
ATOM 716 O O . ALA A 1 90 ? -6.242 -5.259 8.068 1.00 83.06 90 ALA A O 1
ATOM 717 N N . LEU A 1 91 ? -7.896 -4.554 9.404 1.00 80.94 91 LEU A N 1
ATOM 718 C CA . LEU A 1 91 ? -7.817 -3.151 8.988 1.00 80.94 91 LEU A CA 1
ATOM 719 C C . LEU A 1 91 ? -6.481 -2.504 9.358 1.00 80.94 91 LEU A C 1
ATOM 721 O O . LEU A 1 91 ? -5.930 -1.760 8.551 1.00 80.94 91 LEU A O 1
ATOM 725 N N . ALA A 1 92 ? -5.948 -2.787 10.548 1.00 80.38 92 ALA A N 1
ATOM 726 C CA . ALA A 1 92 ? -4.649 -2.270 10.968 1.00 80.38 92 ALA A CA 1
ATOM 727 C C . ALA A 1 92 ? -3.516 -2.806 10.077 1.00 80.38 92 ALA A C 1
ATOM 729 O O . ALA A 1 92 ? -2.718 -2.026 9.558 1.00 80.38 92 ALA A O 1
ATOM 730 N N . VAL A 1 93 ? -3.490 -4.121 9.830 1.00 85.88 93 VAL A N 1
ATOM 731 C CA . VAL A 1 93 ? -2.515 -4.766 8.936 1.00 85.88 93 VAL A CA 1
ATOM 732 C C . VAL A 1 93 ? -2.657 -4.239 7.509 1.00 85.88 93 VAL A C 1
ATOM 734 O O . VAL A 1 93 ? -1.661 -3.888 6.879 1.00 85.88 93 VAL A O 1
ATOM 737 N N . PHE A 1 94 ? -3.890 -4.111 7.013 1.00 85.56 94 PHE A N 1
ATOM 738 C CA . PHE A 1 94 ? -4.171 -3.554 5.693 1.00 85.56 94 PHE A CA 1
ATOM 739 C C . PHE A 1 94 ? -3.718 -2.095 5.572 1.00 85.56 94 PHE A C 1
ATOM 741 O O . PHE A 1 94 ? -3.197 -1.697 4.530 1.00 85.56 94 PHE A O 1
ATOM 748 N N . GLY A 1 95 ? -3.865 -1.310 6.642 1.00 79.56 95 GLY A N 1
ATOM 749 C CA . GLY A 1 95 ? -3.327 0.041 6.745 1.00 79.56 95 GLY A CA 1
ATOM 750 C C . GLY A 1 95 ? -1.808 0.055 6.593 1.00 79.56 95 GLY A C 1
ATOM 751 O O . GLY A 1 95 ? -1.296 0.739 5.713 1.00 79.56 95 GLY A O 1
ATOM 752 N N . VAL A 1 96 ? -1.079 -0.754 7.364 1.00 83.38 96 VAL A N 1
ATOM 753 C CA . VAL A 1 96 ? 0.393 -0.838 7.259 1.00 83.38 96 VAL A CA 1
ATOM 754 C C . VAL A 1 96 ? 0.831 -1.290 5.862 1.00 83.38 96 VAL A C 1
ATOM 756 O O . VAL A 1 96 ? 1.703 -0.670 5.253 1.00 83.38 96 VAL A O 1
ATOM 759 N N . ALA A 1 97 ? 0.186 -2.316 5.308 1.00 86.00 97 ALA A N 1
ATOM 760 C CA . ALA A 1 97 ? 0.490 -2.821 3.972 1.00 86.00 97 ALA A CA 1
ATOM 761 C C . ALA A 1 97 ? 0.229 -1.764 2.883 1.00 86.00 97 ALA A C 1
ATOM 763 O O . ALA A 1 97 ? 1.066 -1.543 2.010 1.00 86.00 97 ALA A O 1
ATOM 764 N N . SER A 1 98 ? -0.891 -1.040 2.986 1.00 83.81 98 SER A N 1
ATOM 765 C CA . SER A 1 98 ? -1.225 0.064 2.080 1.00 83.81 98 SER A CA 1
ATOM 766 C C . SER A 1 98 ? -0.226 1.220 2.191 1.00 83.81 98 SER A C 1
ATOM 768 O O . SER A 1 98 ? -0.071 1.994 1.248 1.00 83.81 98 SER A O 1
ATOM 770 N N . PHE A 1 99 ? 0.414 1.405 3.346 1.00 83.38 99 PHE A N 1
ATOM 771 C CA . PHE A 1 99 ? 1.442 2.427 3.543 1.00 83.38 99 PHE A CA 1
ATOM 772 C C . PHE A 1 99 ? 2.722 2.043 2.821 1.00 83.38 99 PHE A C 1
ATOM 774 O O . PHE A 1 99 ? 3.223 2.843 2.034 1.00 83.38 99 PHE A O 1
ATOM 781 N N . GLY A 1 100 ? 3.167 0.796 2.991 1.00 85.94 100 GLY A N 1
ATOM 782 C CA . GLY A 1 100 ? 4.272 0.241 2.214 1.00 85.94 100 GLY A CA 1
ATOM 783 C C . GLY A 1 100 ? 4.037 0.372 0.708 1.00 85.94 100 GLY A C 1
ATOM 784 O O . GLY A 1 100 ? 4.904 0.882 0.007 1.00 85.94 100 GLY A O 1
ATOM 785 N N . GLU A 1 101 ? 2.840 0.019 0.224 1.00 86.62 101 GLU A N 1
ATOM 786 C CA . GLU A 1 101 ? 2.473 0.175 -1.192 1.00 86.62 101 GLU A CA 1
ATOM 787 C C . GLU A 1 101 ? 2.579 1.628 -1.670 1.00 86.62 101 GLU A C 1
ATOM 789 O O . GLU A 1 101 ? 3.197 1.879 -2.700 1.00 86.62 101 GLU A O 1
ATOM 794 N N . GLY A 1 102 ? 2.071 2.595 -0.901 1.00 83.81 102 GLY A N 1
ATOM 795 C CA . GLY A 1 102 ? 2.154 4.014 -1.263 1.00 83.81 102 GLY A CA 1
ATOM 796 C C . GLY A 1 102 ? 3.592 4.541 -1.317 1.00 83.81 102 GLY A C 1
ATOM 797 O O . GLY A 1 102 ? 3.949 5.275 -2.238 1.00 83.81 102 GLY A O 1
ATOM 798 N N . VAL A 1 103 ? 4.437 4.132 -0.365 1.00 85.44 103 VAL A N 1
ATOM 799 C CA . VAL A 1 103 ? 5.863 4.497 -0.343 1.00 85.44 103 VAL A CA 1
ATOM 800 C C . VAL A 1 103 ? 6.597 3.876 -1.531 1.00 85.44 103 VAL A C 1
ATOM 802 O O . VAL A 1 103 ? 7.326 4.576 -2.233 1.00 85.44 103 VAL A O 1
ATOM 805 N N . CYS A 1 104 ? 6.376 2.587 -1.799 1.00 86.12 104 CYS A N 1
ATOM 806 C CA . CYS A 1 104 ? 6.950 1.905 -2.956 1.00 86.12 104 CYS A CA 1
ATOM 807 C C . CYS A 1 104 ? 6.497 2.550 -4.271 1.00 86.12 104 CYS A C 1
ATOM 809 O O . CYS A 1 104 ? 7.337 2.818 -5.128 1.00 86.12 104 CYS A O 1
ATOM 811 N N . ALA A 1 105 ? 5.207 2.867 -4.411 1.00 84.56 105 ALA A N 1
ATOM 812 C CA . ALA A 1 105 ? 4.669 3.552 -5.581 1.00 84.56 105 ALA A CA 1
ATOM 813 C C . ALA A 1 105 ? 5.321 4.928 -5.778 1.00 84.56 105 ALA A C 1
ATOM 815 O O . ALA A 1 105 ? 5.739 5.251 -6.890 1.00 84.56 105 ALA A O 1
ATOM 816 N N . GLY A 1 106 ? 5.485 5.701 -4.700 1.00 83.69 106 GLY A N 1
ATOM 817 C CA . GLY A 1 106 ? 6.175 6.990 -4.733 1.00 83.69 106 GLY A CA 1
ATOM 818 C C . GLY A 1 106 ? 7.626 6.861 -5.192 1.00 83.69 106 GLY A C 1
ATOM 819 O O . GLY A 1 106 ? 8.036 7.552 -6.122 1.00 83.69 106 GLY A O 1
ATOM 820 N N . LEU A 1 107 ? 8.387 5.932 -4.606 1.00 86.88 107 LEU A N 1
ATOM 821 C CA . LEU A 1 107 ? 9.783 5.685 -4.982 1.00 86.88 107 LEU A CA 1
ATOM 822 C C . LEU A 1 107 ? 9.917 5.247 -6.442 1.00 86.88 107 LEU A C 1
ATOM 824 O O . LEU A 1 107 ? 10.754 5.777 -7.168 1.00 86.88 107 LEU A O 1
ATOM 828 N N . LEU A 1 108 ? 9.070 4.322 -6.895 1.00 84.69 108 LEU A N 1
ATOM 829 C CA . LEU A 1 108 ? 9.080 3.858 -8.281 1.00 84.69 108 LEU A CA 1
ATOM 830 C C . LEU A 1 108 ? 8.703 4.970 -9.259 1.00 84.69 108 LEU A C 1
ATOM 832 O O . LEU A 1 108 ? 9.321 5.083 -10.311 1.00 84.69 108 LEU A O 1
ATOM 836 N N . THR A 1 109 ? 7.739 5.815 -8.898 1.00 83.81 109 THR A N 1
ATOM 837 C CA . THR A 1 109 ? 7.337 6.967 -9.715 1.00 83.81 109 THR A CA 1
ATOM 838 C C . THR A 1 109 ?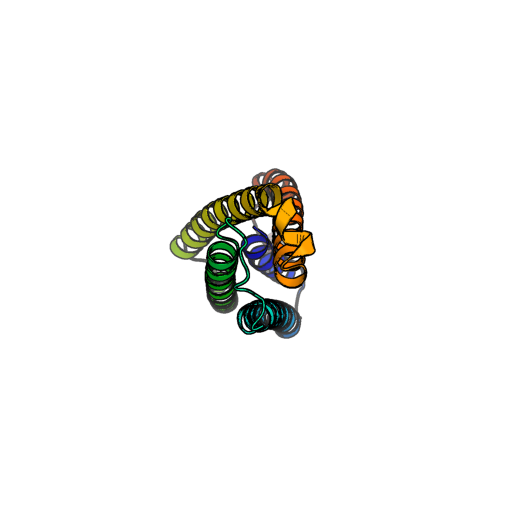 8.466 7.990 -9.827 1.00 83.81 109 THR A C 1
ATOM 840 O O . THR A 1 109 ? 8.718 8.496 -10.917 1.00 83.81 109 THR A O 1
ATOM 843 N N . LEU A 1 110 ? 9.180 8.259 -8.728 1.00 84.56 110 LEU A N 1
ATOM 844 C CA . LEU A 1 110 ? 10.346 9.148 -8.724 1.00 84.56 110 LEU A CA 1
ATOM 845 C C . LEU A 1 110 ? 11.489 8.594 -9.580 1.00 84.56 110 LEU A C 1
ATOM 847 O O . LEU A 1 110 ? 12.119 9.342 -10.320 1.00 84.56 110 LEU A O 1
ATOM 851 N N . LEU A 1 111 ? 11.731 7.283 -9.507 1.00 85.06 111 LEU A N 1
ATOM 852 C CA . LEU A 1 111 ? 12.754 6.614 -10.310 1.00 85.06 111 LEU A CA 1
ATOM 853 C C . LEU A 1 111 ? 12.379 6.519 -11.791 1.00 85.06 111 LEU A C 1
ATOM 855 O O . LEU A 1 111 ? 13.270 6.375 -12.618 1.00 85.06 111 LEU A O 1
ATOM 859 N N . ALA A 1 112 ? 11.090 6.567 -12.128 1.00 80.69 112 ALA A N 1
ATOM 860 C CA . ALA A 1 112 ? 10.570 6.424 -13.486 1.00 80.69 112 ALA A CA 1
ATOM 861 C C . ALA A 1 112 ? 10.305 7.765 -14.189 1.00 80.69 112 ALA A C 1
ATOM 863 O O . ALA A 1 112 ? 9.500 7.811 -15.120 1.00 80.69 112 ALA A O 1
ATOM 864 N N . SER A 1 113 ? 10.964 8.851 -13.772 1.00 77.12 113 SER A N 1
ATOM 865 C CA . SER A 1 113 ? 10.850 10.170 -14.415 1.00 77.12 113 SER A CA 1
ATOM 866 C C . SER A 1 113 ? 11.152 10.124 -15.918 1.00 77.12 113 SER A C 1
ATOM 868 O O . SER A 1 113 ? 10.483 10.786 -16.706 1.00 77.12 113 SER A O 1
ATOM 870 N N . ASP A 1 114 ? 12.080 9.266 -16.345 1.00 77.69 114 ASP A N 1
ATOM 871 C CA . ASP A 1 114 ? 12.409 9.078 -17.764 1.00 77.69 114 ASP A CA 1
ATOM 872 C C . ASP A 1 114 ? 11.254 8.468 -18.583 1.00 77.69 114 ASP A C 1
ATOM 874 O O . ASP A 1 114 ? 11.180 8.639 -19.805 1.00 77.69 114 ASP A O 1
ATOM 878 N N . CYS A 1 115 ? 10.318 7.782 -17.919 1.00 75.62 115 CYS A N 1
ATOM 879 C CA . CYS A 1 115 ? 9.208 7.083 -18.564 1.00 75.62 115 CYS A CA 1
ATOM 880 C C . CYS A 1 115 ? 8.035 8.001 -18.923 1.00 75.62 115 CYS A C 1
ATOM 882 O O . CYS A 1 115 ? 7.131 7.570 -19.645 1.00 75.62 115 CYS A O 1
ATOM 884 N N . GLU A 1 116 ? 8.078 9.274 -18.510 1.00 75.19 116 GLU A N 1
ATOM 885 C CA . GLU A 1 116 ? 7.120 10.306 -18.925 1.00 75.19 116 GLU A CA 1
ATOM 886 C C . GLU A 1 116 ? 7.045 10.411 -20.459 1.00 75.19 116 GLU A C 1
ATOM 888 O O . GLU A 1 116 ? 5.963 10.509 -21.036 1.00 75.19 116 GLU A O 1
ATOM 893 N N . LYS A 1 117 ? 8.192 10.301 -21.144 1.00 73.44 117 LYS A N 1
ATOM 894 C CA . LYS A 1 117 ? 8.272 10.432 -22.610 1.00 73.44 117 LYS A CA 1
ATOM 895 C C . LYS A 1 117 ? 7.865 9.167 -23.364 1.00 73.44 117 LYS A C 1
ATOM 897 O O . LYS A 1 117 ? 7.431 9.250 -24.512 1.00 73.44 117 LYS A O 1
ATOM 902 N N . THR A 1 118 ? 8.028 7.993 -22.757 1.00 73.62 118 THR A N 1
ATOM 903 C CA . THR A 1 118 ? 7.800 6.701 -23.426 1.00 73.62 118 THR A CA 1
ATOM 904 C C . THR A 1 118 ? 6.402 6.150 -23.161 1.00 73.62 118 THR A C 1
ATOM 906 O O . THR A 1 118 ? 5.781 5.584 -24.067 1.00 73.62 118 THR A O 1
ATOM 909 N N . THR A 1 119 ? 5.892 6.334 -21.939 1.00 74.69 119 THR A N 1
ATOM 910 C CA . THR A 1 119 ? 4.643 5.740 -21.436 1.00 74.69 119 THR A CA 1
ATOM 911 C C . THR A 1 119 ? 3.877 6.719 -20.527 1.00 74.69 119 THR A C 1
ATOM 913 O O . THR A 1 119 ? 3.640 6.426 -19.353 1.00 74.69 119 THR A O 1
ATOM 916 N N . PRO A 1 120 ? 3.434 7.877 -21.060 1.00 78.25 120 PRO A N 1
ATOM 917 C CA . PRO A 1 120 ? 2.852 8.953 -20.252 1.00 78.25 120 PRO A CA 1
ATOM 918 C C . PRO A 1 120 ? 1.635 8.495 -19.441 1.00 78.25 120 PRO A C 1
ATOM 920 O O . PRO A 1 120 ? 1.516 8.829 -18.272 1.00 78.25 120 PRO A O 1
ATOM 923 N N . GLU A 1 121 ? 0.765 7.664 -20.019 1.00 76.44 121 GLU A N 1
ATOM 924 C CA . GLU A 1 121 ? -0.444 7.159 -19.348 1.00 76.44 121 GLU A CA 1
ATOM 925 C C . GLU A 1 121 ? -0.128 6.396 -18.052 1.00 76.44 121 GLU A C 1
ATOM 927 O O . GLU A 1 121 ? -0.785 6.580 -17.027 1.00 76.44 121 GLU A O 1
ATOM 932 N N . LEU A 1 122 ? 0.899 5.540 -18.092 1.00 75.06 122 LEU A N 1
ATOM 933 C CA . LEU A 1 122 ? 1.295 4.723 -16.947 1.00 75.06 122 LEU A CA 1
ATOM 934 C C . LEU A 1 122 ? 2.019 5.576 -15.903 1.00 75.06 122 LEU A C 1
ATOM 936 O O . LEU A 1 122 ? 1.774 5.421 -14.706 1.00 75.06 122 LEU A O 1
ATOM 940 N N . TYR A 1 123 ? 2.858 6.508 -16.363 1.00 78.62 123 TYR A N 1
ATOM 941 C CA . TYR A 1 123 ? 3.536 7.470 -15.504 1.00 78.62 123 TYR A CA 1
ATOM 942 C C . TYR A 1 123 ? 2.532 8.356 -14.757 1.00 78.62 123 TYR A C 1
ATOM 944 O O . TYR A 1 123 ? 2.547 8.385 -13.529 1.00 78.62 123 TYR A O 1
ATOM 952 N N . TYR A 1 124 ? 1.596 9.002 -15.459 1.00 81.88 124 TYR A N 1
ATOM 953 C CA . TYR A 1 124 ? 0.596 9.870 -14.836 1.00 81.88 124 TYR A CA 1
ATOM 954 C C . TYR A 1 124 ? -0.325 9.111 -13.885 1.00 81.88 124 TYR A C 1
ATOM 956 O O . TYR A 1 124 ? -0.616 9.619 -12.803 1.00 81.88 124 TYR A O 1
ATOM 964 N N . LEU A 1 125 ? -0.742 7.885 -14.217 1.00 81.00 125 LEU A N 1
ATOM 965 C CA . LEU A 1 125 ? -1.521 7.073 -13.281 1.00 81.00 125 LEU A CA 1
ATOM 966 C C . LEU A 1 125 ? -0.706 6.741 -12.020 1.00 81.00 125 LEU A C 1
ATOM 968 O O . LEU A 1 125 ? -1.231 6.848 -10.911 1.00 81.00 125 LEU A O 1
ATOM 972 N N . SER A 1 126 ? 0.578 6.402 -12.163 1.00 80.00 126 SER A N 1
ATOM 973 C CA . SER A 1 126 ? 1.474 6.156 -11.025 1.00 80.00 126 SER A CA 1
ATOM 974 C C . SER A 1 126 ? 1.687 7.413 -10.172 1.00 80.00 126 SER A C 1
ATOM 976 O O . SER A 1 126 ? 1.667 7.333 -8.942 1.00 80.00 126 SER A O 1
ATOM 978 N N . VAL A 1 127 ? 1.807 8.588 -10.799 1.00 82.00 127 VAL A N 1
ATOM 979 C C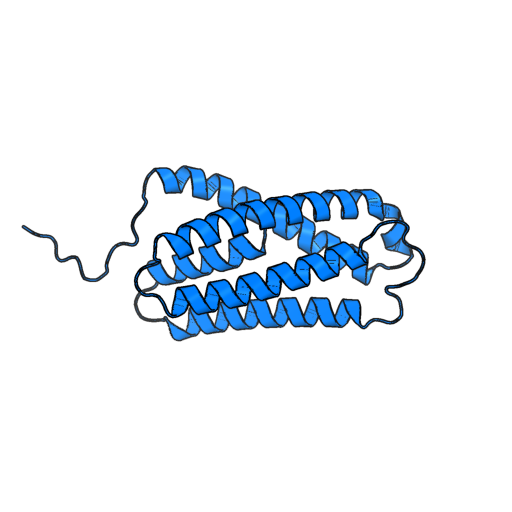A . VAL A 1 127 ? 1.856 9.891 -10.115 1.00 82.00 127 VAL A CA 1
ATOM 980 C C . VAL A 1 127 ? 0.564 10.141 -9.345 1.00 82.00 127 VAL A C 1
ATOM 982 O O . VAL A 1 127 ? 0.626 10.460 -8.160 1.00 82.00 127 VAL A O 1
ATOM 985 N N . VAL A 1 128 ? -0.601 9.943 -9.966 1.00 84.31 128 VAL A N 1
ATOM 986 C CA . VAL A 1 128 ? -1.908 10.122 -9.314 1.00 84.31 128 VAL A CA 1
ATOM 987 C C . VAL A 1 128 ? -2.054 9.190 -8.112 1.00 84.31 128 VAL A C 1
ATOM 989 O O . VAL A 1 128 ? -2.453 9.643 -7.038 1.00 84.31 128 VAL A O 1
ATOM 992 N N . LEU A 1 129 ? -1.680 7.914 -8.246 1.00 78.88 129 LEU A N 1
ATOM 993 C CA . LEU A 1 129 ? -1.678 6.963 -7.131 1.00 78.88 129 LEU A CA 1
ATOM 994 C C . LEU A 1 129 ? -0.713 7.392 -6.018 1.00 78.88 129 LEU A C 1
ATOM 996 O O . LEU A 1 129 ? -1.087 7.377 -4.846 1.00 78.88 129 LEU A O 1
ATOM 1000 N N . SER A 1 130 ? 0.498 7.826 -6.371 1.00 80.12 130 SER A N 1
ATOM 1001 C CA . SER A 1 130 ? 1.529 8.241 -5.413 1.00 80.12 130 SER A CA 1
ATOM 1002 C C . SER A 1 130 ? 1.121 9.497 -4.649 1.00 80.12 130 SER A C 1
ATOM 1004 O O . SER A 1 130 ? 1.087 9.485 -3.419 1.00 80.12 130 SER A O 1
ATOM 1006 N N . VAL A 1 131 ? 0.726 10.557 -5.358 1.00 82.38 131 VAL A N 1
ATOM 1007 C CA . VAL A 1 131 ? 0.223 11.806 -4.767 1.00 82.38 131 VAL A CA 1
ATOM 1008 C C . VAL A 1 131 ? -1.016 11.522 -3.927 1.00 82.38 131 VAL A C 1
ATOM 1010 O O . VAL A 1 131 ? -1.096 11.943 -2.774 1.00 82.38 131 VAL A O 1
ATOM 1013 N N . GLY A 1 132 ? -1.949 10.733 -4.460 1.00 79.62 132 GLY A N 1
ATOM 1014 C CA . GLY A 1 132 ? -3.142 10.313 -3.742 1.00 79.62 132 GLY A CA 1
ATOM 1015 C C . GLY A 1 132 ? -2.807 9.570 -2.451 1.00 79.62 132 GLY A C 1
ATOM 1016 O O . GLY A 1 132 ? -3.425 9.836 -1.422 1.00 79.62 132 GLY A O 1
ATOM 1017 N N . SER A 1 133 ? -1.795 8.698 -2.468 1.00 76.50 133 SER A N 1
ATOM 1018 C CA . SER A 1 133 ? -1.304 7.967 -1.296 1.00 76.50 133 SER A CA 1
ATOM 1019 C C . SER A 1 133 ? -0.637 8.879 -0.256 1.00 76.50 133 SER A C 1
ATOM 1021 O O . SER A 1 133 ? -0.851 8.678 0.941 1.00 76.50 133 SER A O 1
ATOM 1023 N N . LEU A 1 134 ? 0.098 9.909 -0.685 1.00 77.31 134 LEU A N 1
ATOM 1024 C CA . LEU A 1 134 ? 0.729 10.890 0.200 1.00 77.31 134 LEU A CA 1
ATOM 1025 C C . LEU A 1 134 ? -0.318 11.763 0.890 1.00 77.31 134 LEU A C 1
ATOM 1027 O O . LEU A 1 134 ? -0.330 11.841 2.116 1.00 77.31 134 LEU A O 1
ATOM 1031 N N . VAL A 1 135 ? -1.248 12.342 0.123 1.00 80.12 135 VAL A N 1
ATOM 1032 C CA . VAL A 1 135 ? -2.365 13.143 0.656 1.00 80.12 135 VAL A CA 1
ATOM 1033 C C . VAL A 1 135 ? -3.166 12.322 1.665 1.00 80.12 135 VAL A C 1
ATOM 1035 O O . VAL A 1 135 ? -3.428 12.759 2.781 1.00 80.12 135 VAL A O 1
ATOM 1038 N N . SER A 1 136 ? -3.475 11.087 1.290 1.00 75.75 136 SER A N 1
ATOM 1039 C CA . SER A 1 136 ? -4.124 10.081 2.127 1.00 75.75 136 SER A CA 1
ATOM 1040 C C . SER A 1 136 ? -3.383 9.824 3.443 1.00 75.75 136 SER A C 1
ATOM 1042 O O . SER A 1 136 ? -3.981 9.866 4.516 1.00 75.75 136 SER A O 1
ATOM 1044 N N . THR A 1 137 ? -2.068 9.626 3.380 1.00 73.19 137 THR A N 1
ATOM 1045 C CA . THR A 1 137 ? -1.221 9.429 4.565 1.00 73.19 137 THR A CA 1
ATOM 1046 C C . THR A 1 137 ? -1.268 10.641 5.487 1.00 73.19 137 THR A C 1
ATOM 1048 O O . THR A 1 137 ? -1.444 10.474 6.689 1.00 73.19 137 THR A O 1
ATOM 1051 N N . VAL A 1 138 ? -1.144 11.853 4.939 1.00 77.12 138 VAL A N 1
ATOM 1052 C CA . VAL A 1 138 ? -1.177 13.106 5.712 1.00 77.12 138 VAL A CA 1
ATOM 1053 C C . VAL A 1 138 ? -2.529 13.291 6.397 1.00 77.12 138 VAL A C 1
ATOM 1055 O O . VAL A 1 138 ? -2.592 13.619 7.582 1.00 77.12 138 VAL A O 1
ATOM 1058 N N . LEU A 1 139 ? -3.621 13.023 5.678 1.00 73.50 139 LEU A N 1
ATOM 1059 C CA . LEU A 1 139 ? -4.959 13.049 6.261 1.00 73.50 139 LEU A CA 1
ATOM 1060 C C . LEU A 1 139 ? -5.075 12.035 7.400 1.00 73.50 139 LEU A C 1
ATOM 1062 O O . LEU A 1 139 ? -5.632 12.351 8.446 1.00 73.50 139 LEU A O 1
ATOM 1066 N N . PHE A 1 140 ? -4.522 10.835 7.247 1.00 68.56 140 PHE A N 1
ATOM 1067 C CA . PHE A 1 140 ? -4.617 9.797 8.269 1.00 68.56 140 PHE A CA 1
ATOM 1068 C C . PHE A 1 140 ? -3.681 9.949 9.442 1.00 68.56 140 PHE A C 1
ATOM 1070 O O . PHE A 1 140 ? -4.054 9.526 10.528 1.00 68.56 140 PHE A O 1
ATOM 1077 N N . SER A 1 141 ? -2.503 10.531 9.271 1.00 70.69 141 SER A N 1
ATOM 1078 C CA . SER A 1 141 ? -1.633 10.853 10.395 1.00 70.69 141 SER A CA 1
ATOM 1079 C C . SER A 1 141 ? -2.256 11.976 11.223 1.00 70.69 141 SER A C 1
ATOM 1081 O O . SER A 1 141 ? -2.395 11.832 12.439 1.00 70.69 141 SER A O 1
ATOM 1083 N N . GLY A 1 142 ? -2.760 13.027 10.565 1.00 68.69 142 GLY A N 1
ATOM 1084 C CA . GLY A 1 142 ? -3.485 14.118 11.219 1.00 68.69 142 GLY A CA 1
ATOM 1085 C C . GLY A 1 142 ? -4.756 13.632 11.915 1.00 68.69 142 GLY A C 1
ATOM 1086 O O . GLY A 1 142 ? -4.992 13.925 13.087 1.00 68.69 142 GLY A O 1
ATOM 1087 N N . MET A 1 143 ? -5.554 12.808 11.233 1.00 66.31 143 MET A N 1
ATOM 1088 C CA . MET A 1 143 ? -6.726 12.198 11.846 1.00 66.31 143 MET A CA 1
ATOM 1089 C C . MET A 1 143 ? -6.344 11.172 12.917 1.00 66.31 143 MET A C 1
ATOM 1091 O O . MET A 1 143 ? -6.972 11.160 13.955 1.00 66.31 143 MET A O 1
ATOM 1095 N N . GLY A 1 144 ? -5.338 10.326 12.735 1.00 63.28 144 GLY A N 1
ATOM 1096 C CA . GLY A 1 144 ? -4.916 9.320 13.717 1.00 63.28 144 GLY A CA 1
ATOM 1097 C C . GLY A 1 144 ? -4.565 9.944 15.067 1.00 63.28 144 GLY A C 1
ATOM 1098 O O . GLY A 1 144 ? -5.019 9.459 16.103 1.00 63.28 144 GLY A O 1
ATOM 1099 N N . LEU A 1 145 ? -3.871 11.087 15.039 1.00 59.41 145 LEU A N 1
ATOM 1100 C CA . LEU A 1 145 ? -3.572 11.900 16.221 1.00 59.41 145 LEU A CA 1
ATOM 1101 C C . LEU A 1 145 ? -4.841 12.415 16.909 1.00 59.41 145 LEU A C 1
ATOM 1103 O O . LEU A 1 145 ? -4.986 12.297 18.123 1.00 59.41 145 LEU A O 1
ATOM 1107 N N . ILE A 1 146 ? -5.806 12.911 16.132 1.00 57.16 146 ILE A N 1
ATOM 1108 C CA . ILE A 1 146 ? -7.114 13.324 16.658 1.00 57.16 146 ILE A CA 1
ATOM 1109 C C . ILE A 1 146 ? -7.898 12.104 17.188 1.00 57.16 146 ILE A C 1
ATOM 1111 O O . ILE A 1 146 ? -8.707 12.228 18.104 1.00 57.16 146 ILE A O 1
ATOM 1115 N N . TRP A 1 147 ? -7.663 10.905 16.657 1.00 55.41 147 TRP A N 1
ATOM 1116 C CA . TRP A 1 147 ? -8.516 9.734 16.878 1.00 55.41 147 TRP A CA 1
ATOM 1117 C C . TRP A 1 147 ? -8.143 8.916 18.091 1.00 55.41 147 TRP A C 1
ATOM 1119 O O . TRP A 1 147 ? -9.045 8.413 18.752 1.00 55.41 147 TRP A O 1
ATOM 1129 N N . LEU A 1 148 ? -6.866 8.906 18.466 1.00 54.88 148 LEU A N 1
ATOM 1130 C CA . LEU A 1 148 ? -6.436 8.459 19.792 1.00 54.88 148 LEU A CA 1
ATOM 1131 C C . LEU A 1 148 ? -7.187 9.185 20.921 1.00 54.88 148 LEU A C 1
ATOM 1133 O O . LEU A 1 148 ? -7.382 8.605 21.983 1.00 54.88 148 LEU A O 1
ATOM 1137 N N . SER A 1 149 ? -7.670 10.412 20.682 1.00 51.97 149 SER A N 1
ATOM 1138 C CA . SER A 1 149 ? -8.404 11.188 21.689 1.00 51.97 149 SER A CA 1
ATOM 1139 C C . SER A 1 149 ? -9.923 10.947 21.728 1.00 51.97 149 SER A C 1
ATOM 1141 O O . SER A 1 149 ? -10.552 11.282 22.729 1.00 51.97 149 SER A O 1
ATOM 1143 N N . LYS A 1 150 ? -10.542 10.373 20.680 1.00 52.53 150 LYS A N 1
ATOM 1144 C CA . LYS A 1 150 ? -12.011 10.208 20.583 1.00 52.53 150 LYS A CA 1
ATOM 1145 C C . LYS A 1 150 ? -12.416 8.947 19.802 1.00 52.53 150 LYS A C 1
ATOM 1147 O O . LYS A 1 150 ? -12.969 9.030 18.707 1.00 52.53 150 LYS A O 1
ATOM 1152 N N . VAL A 1 151 ? -12.159 7.761 20.360 1.00 54.06 151 VAL A N 1
ATOM 1153 C CA . VAL A 1 151 ? -12.624 6.482 19.788 1.00 54.06 151 VAL A CA 1
ATOM 1154 C C . VAL A 1 151 ? -14.004 6.135 20.338 1.00 54.06 151 VAL A C 1
ATOM 1156 O O . VAL A 1 151 ? -14.116 5.485 21.370 1.00 54.06 151 VAL A O 1
ATOM 1159 N N . THR A 1 152 ? -15.063 6.560 19.654 1.00 54.56 152 THR A N 1
ATOM 1160 C CA . THR A 1 152 ? -16.364 5.863 19.609 1.00 54.56 152 THR A CA 1
ATOM 1161 C C . THR A 1 152 ? -17.260 6.564 18.592 1.00 54.56 152 THR A C 1
ATOM 1163 O O . THR A 1 152 ? -17.416 7.782 18.634 1.00 54.56 152 THR A O 1
ATOM 1166 N N . CYS A 1 153 ? -17.854 5.810 17.661 1.00 56.00 153 CYS A N 1
ATOM 1167 C CA . CYS A 1 153 ? -18.989 6.334 16.905 1.00 56.00 153 CYS A CA 1
ATOM 1168 C C . CYS A 1 153 ? -20.105 6.624 17.918 1.00 56.00 153 CYS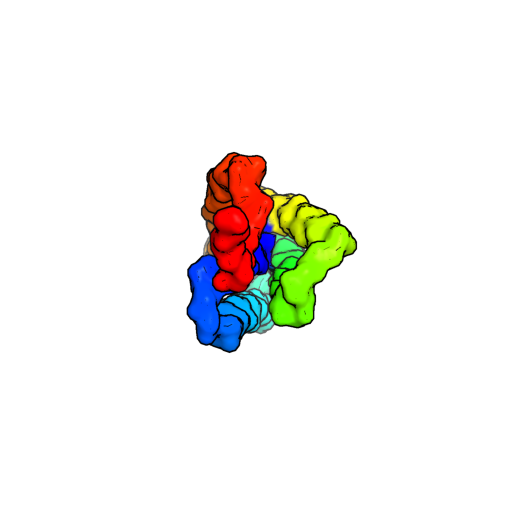 A C 1
ATOM 1170 O O . CYS A 1 153 ? -20.440 5.715 18.685 1.00 56.00 153 CYS A O 1
ATOM 1172 N N . PRO A 1 154 ? -20.648 7.852 17.984 1.00 52.06 154 PRO A N 1
ATOM 1173 C CA . PRO A 1 154 ? -21.772 8.120 18.862 1.00 52.06 154 PRO A CA 1
ATOM 1174 C C . PRO A 1 154 ? -22.925 7.227 18.403 1.00 52.06 154 PRO A C 1
ATOM 1176 O O . PRO A 1 154 ? -23.395 7.349 17.274 1.00 52.06 154 PRO A O 1
ATOM 1179 N N . ARG A 1 155 ? -23.334 6.274 19.253 1.00 50.50 155 ARG A N 1
ATOM 1180 C CA . ARG A 1 155 ? -24.554 5.495 19.027 1.00 50.50 155 ARG A CA 1
ATOM 1181 C C . ARG A 1 155 ? -25.693 6.512 18.889 1.00 50.50 155 ARG A C 1
ATOM 1183 O O . ARG A 1 155 ? -25.930 7.229 19.862 1.00 50.50 155 ARG A O 1
ATOM 1190 N N . PRO A 1 156 ? -26.412 6.572 17.755 1.00 52.66 156 PRO A N 1
ATOM 1191 C CA . PRO A 1 156 ? -27.565 7.461 17.627 1.00 52.66 156 PRO A CA 1
ATOM 1192 C C . PRO A 1 156 ? -28.698 7.120 18.618 1.00 52.66 156 PRO A C 1
ATOM 1194 O O . PRO A 1 156 ? -29.601 7.929 18.793 1.00 52.66 156 PRO A O 1
ATOM 1197 N N . ASP A 1 157 ? -28.602 5.986 19.327 1.00 55.09 157 ASP A N 1
ATOM 1198 C CA . ASP A 1 157 ? -29.596 5.514 20.301 1.00 55.09 157 ASP A CA 1
ATOM 1199 C C . ASP A 1 157 ? -29.160 5.611 21.774 1.00 55.09 157 ASP A C 1
ATOM 1201 O O . ASP A 1 157 ? -29.857 5.118 22.663 1.00 55.09 157 ASP A O 1
ATOM 1205 N N . ALA A 1 158 ? -28.019 6.235 22.080 1.00 50.28 158 ALA A N 1
ATOM 1206 C CA . ALA A 1 158 ? -27.658 6.495 23.471 1.00 50.28 158 ALA A CA 1
ATOM 1207 C C . ALA A 1 158 ? -28.508 7.659 24.009 1.00 50.28 158 ALA A C 1
ATOM 1209 O O . ALA A 1 158 ? -28.099 8.819 23.962 1.00 50.28 158 ALA A O 1
ATOM 1210 N N . LYS A 1 159 ? -29.712 7.350 24.517 1.00 45.19 159 LYS A N 1
ATOM 1211 C CA . LYS A 1 159 ? -30.429 8.260 25.423 1.00 45.19 159 LYS A CA 1
ATOM 1212 C C . LYS A 1 159 ? -29.447 8.724 26.508 1.00 45.19 159 LYS A C 1
ATOM 1214 O O . LYS A 1 159 ? -28.717 7.879 27.033 1.00 45.19 159 LYS A O 1
ATOM 1219 N N . PRO A 1 160 ? -29.441 10.014 26.882 1.00 44.59 160 PRO A N 1
ATOM 1220 C CA . PRO A 1 160 ? -28.723 10.433 28.070 1.00 44.59 160 PRO A CA 1
ATOM 1221 C C . PRO A 1 160 ? -29.364 9.699 29.249 1.00 44.59 160 PRO A C 1
ATOM 1223 O O . PRO A 1 160 ? -30.545 9.889 29.541 1.00 44.59 160 PRO A O 1
ATOM 1226 N N . THR A 1 161 ? -28.617 8.795 29.873 1.00 47.78 161 THR A N 1
ATOM 1227 C CA . THR A 1 161 ? -28.954 8.306 31.206 1.00 47.78 161 THR A CA 1
ATOM 1228 C C . THR A 1 161 ? -28.785 9.490 32.148 1.00 47.78 161 THR A C 1
ATOM 1230 O O . THR A 1 161 ? -27.655 9.881 32.444 1.00 47.78 161 THR A O 1
ATOM 1233 N N . VAL A 1 162 ? -29.912 10.105 32.507 1.00 50.00 162 VAL A N 1
ATOM 1234 C CA . VAL A 1 162 ? -30.067 10.835 33.770 1.00 50.00 162 VAL A CA 1
ATOM 1235 C C . VAL A 1 162 ? -30.053 9.813 34.897 1.00 50.00 162 VAL A C 1
ATOM 1237 O O . VAL A 1 162 ? -30.666 8.739 34.692 1.00 50.00 162 VAL A O 1
#

pLDDT: mean 73.25, std 11.48, range [44.59, 88.38]

Radius of gyration: 18.06 Å; chains: 1; bounding box: 44×24×60 Å

Sequence (162 aa):
MIHFCLVHTAYRLHCWLPRSHRLSQVTVLLLGISTLTLQFYVLLRPRSSRFCSQPLLANLVGSMVFTLLTLGLFVLLTQTELAPLALRTALAVFGVASFGEGVCAGLLTLLASDCEKTTPELYYLSVVLSVGSLVSTVLFSGMGLIWLSKVTCPRPDAKPTV

Organism: Mus musculus (NCBI:txid10090)

Foldseek 3Di:
DLLLLLLVVLVVCVLPDPPPLPPSLVVSLVVLVVLLVLLVVLVPPPLNPPDQPFVLVVLSVVVNVSSVVSNVLSVVSSVDPDQPPVSVVVSVVSVVVLLVSLVSLLVSLVVRPVCCVRRVSSSVSSVCSNVSSVVSVVVCVVVVVVCVVPPDRPDPPPDPDD